Protein AF-A0A258M387-F1 (afdb_monomer_lite)

Foldseek 3Di:
DDDDDDDDPPPDPPPPPVPDQDDVPHGNPDDDDFDADPVGTPVVVDDPVVVVVVVVVVVVVD

Radius of gyration: 23.78 Å; chains: 1; bounding box: 34×45×68 Å

Structure (mmCIF, N/CA/C/O backbone):
data_AF-A0A258M387-F1
#
_entry.id   AF-A0A258M387-F1
#
loop_
_atom_site.group_PDB
_atom_site.id
_atom_site.type_symbol
_ato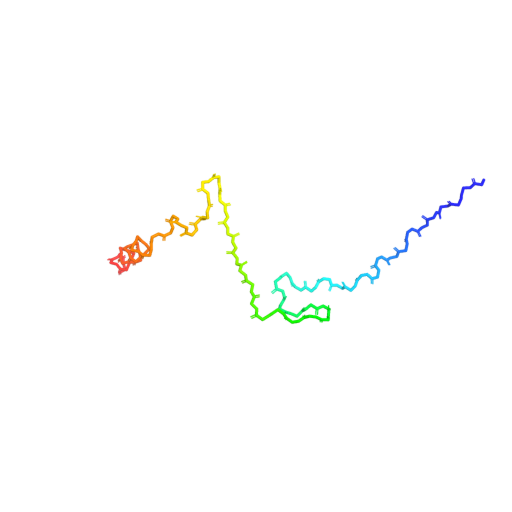m_site.label_atom_id
_atom_site.label_alt_id
_atom_site.label_comp_id
_atom_site.label_asym_id
_atom_site.label_entity_id
_atom_site.label_seq_id
_atom_site.pdbx_PDB_ins_code
_atom_site.Cartn_x
_atom_site.Cartn_y
_atom_site.Cartn_z
_atom_site.occupancy
_atom_site.B_iso_or_equiv
_atom_site.auth_seq_id
_atom_site.auth_comp_id
_atom_site.auth_asym_id
_atom_site.auth_atom_id
_atom_site.pdbx_PDB_model_num
ATOM 1 N N . MET A 1 1 ? -8.400 25.178 -52.799 1.00 38.06 1 MET A N 1
ATOM 2 C CA . MET A 1 1 ? -7.185 24.776 -52.064 1.00 38.06 1 MET A CA 1
ATOM 3 C C . MET A 1 1 ? -7.592 24.496 -50.630 1.00 38.06 1 MET A C 1
ATOM 5 O O . MET A 1 1 ? -7.896 25.430 -49.909 1.00 38.06 1 MET A O 1
ATOM 9 N N . ALA A 1 2 ? -7.699 23.227 -50.257 1.00 39.91 2 ALA A N 1
ATOM 10 C CA . ALA A 1 2 ? -7.837 22.800 -48.871 1.00 39.91 2 ALA A CA 1
ATOM 11 C C . ALA A 1 2 ? -7.128 21.447 -48.792 1.00 39.91 2 ALA A C 1
ATOM 13 O O . ALA A 1 2 ? -7.643 20.448 -49.289 1.00 39.91 2 ALA A O 1
ATOM 14 N N . VAL A 1 3 ? -5.890 21.450 -48.300 1.00 43.88 3 VAL A N 1
ATOM 15 C CA . VAL A 1 3 ? -5.170 20.220 -47.970 1.00 43.88 3 VAL A CA 1
ATOM 16 C C . VAL A 1 3 ? -5.695 19.777 -46.611 1.00 43.88 3 VAL A C 1
ATOM 18 O O . VAL A 1 3 ? -5.540 20.476 -45.614 1.00 43.88 3 VAL A O 1
ATOM 21 N N . SER A 1 4 ? -6.397 18.647 -46.600 1.00 49.66 4 SER A N 1
ATOM 22 C CA . SER A 1 4 ? -6.723 17.925 -45.378 1.00 49.66 4 SER A CA 1
ATOM 23 C C . SER A 1 4 ? -5.457 17.230 -44.888 1.00 49.66 4 SER A C 1
ATOM 25 O O . SER A 1 4 ? -5.018 16.246 -45.480 1.00 49.66 4 SER A O 1
ATOM 27 N N . GLU A 1 5 ? -4.874 17.749 -43.814 1.00 56.31 5 GLU A N 1
ATOM 28 C CA . GLU A 1 5 ? -3.797 17.088 -43.082 1.00 56.31 5 GLU A CA 1
ATOM 29 C C . GLU A 1 5 ? -4.395 15.893 -42.322 1.00 56.31 5 GLU A C 1
ATOM 31 O O . GLU A 1 5 ? -5.109 16.047 -41.329 1.00 56.31 5 GLU A O 1
ATOM 36 N N . LYS A 1 6 ? -4.176 14.678 -42.831 1.00 55.12 6 LYS A N 1
ATOM 37 C CA . LYS A 1 6 ? -4.564 13.442 -42.148 1.00 55.12 6 LYS A CA 1
ATOM 38 C C . LYS A 1 6 ? -3.539 13.164 -41.049 1.00 55.12 6 LYS A C 1
ATOM 40 O O . LYS A 1 6 ? -2.392 12.854 -41.359 1.00 55.12 6 LYS A O 1
ATOM 45 N N . ALA A 1 7 ? -3.961 13.262 -39.789 1.00 56.72 7 ALA A N 1
ATOM 46 C CA . ALA A 1 7 ? -3.136 12.918 -38.634 1.00 56.72 7 ALA A CA 1
ATOM 47 C C . ALA A 1 7 ? -2.586 11.486 -38.772 1.00 56.72 7 ALA A C 1
ATOM 49 O O . ALA A 1 7 ? -3.332 10.543 -39.062 1.00 56.72 7 ALA A O 1
ATOM 50 N N . ALA A 1 8 ? -1.268 11.348 -38.624 1.00 58.97 8 ALA A N 1
ATOM 51 C CA . ALA A 1 8 ? -0.568 10.072 -38.656 1.00 58.97 8 ALA A CA 1
ATOM 52 C C . ALA A 1 8 ? -1.043 9.163 -37.506 1.00 58.97 8 ALA A C 1
ATOM 54 O O . ALA A 1 8 ? -1.436 9.674 -36.458 1.00 58.97 8 ALA A O 1
ATOM 55 N N . PRO A 1 9 ? -1.021 7.827 -37.668 1.00 59.38 9 PRO A N 1
ATOM 56 C CA . PRO A 1 9 ? -1.348 6.926 -36.573 1.00 59.38 9 PRO A CA 1
ATOM 57 C C . PRO A 1 9 ? -0.320 7.098 -35.452 1.00 59.38 9 PRO A C 1
ATOM 59 O O . PRO A 1 9 ? 0.884 6.965 -35.688 1.00 59.38 9 PRO A O 1
ATOM 62 N N . ASP A 1 10 ? -0.802 7.385 -34.244 1.00 61.09 10 ASP A N 1
ATOM 63 C CA . ASP A 1 10 ? 0.006 7.459 -33.031 1.00 61.09 10 ASP A CA 1
ATOM 64 C C . ASP A 1 10 ? 0.779 6.146 -32.867 1.00 61.09 10 ASP A C 1
ATOM 66 O O . ASP A 1 10 ? 0.259 5.133 -32.403 1.00 61.09 10 ASP A O 1
ATOM 70 N N . THR A 1 11 ? 2.047 6.148 -33.282 1.00 60.78 11 THR A N 1
ATOM 71 C CA . THR A 1 11 ? 2.950 4.988 -33.200 1.00 60.78 11 THR A CA 1
ATOM 72 C C . THR A 1 11 ? 3.545 4.902 -31.793 1.00 60.78 11 THR A C 1
ATOM 74 O O . THR A 1 11 ? 4.728 4.627 -31.603 1.00 60.78 11 THR A O 1
ATOM 77 N N . SER A 1 12 ? 2.734 5.221 -30.785 1.00 61.62 12 SER A N 1
ATOM 78 C CA . SER A 1 12 ? 3.137 5.080 -29.398 1.00 61.62 12 SER A CA 1
ATOM 79 C C . SER A 1 12 ? 3.067 3.588 -29.073 1.00 61.62 12 SER A C 1
ATOM 81 O O . SER A 1 12 ? 2.032 2.967 -29.340 1.00 61.62 12 SER A O 1
ATOM 83 N N . PRO A 1 13 ? 4.150 2.970 -28.569 1.00 64.38 13 PRO A N 1
ATOM 84 C CA . PRO A 1 13 ? 4.114 1.567 -28.185 1.00 64.38 13 PRO A CA 1
ATOM 85 C C . PRO A 1 13 ? 2.940 1.349 -27.226 1.00 64.38 13 PRO A C 1
ATOM 87 O O . PRO A 1 13 ? 2.655 2.243 -26.422 1.00 64.38 13 PRO A O 1
ATOM 90 N N . PRO A 1 14 ? 2.242 0.201 -27.305 1.00 69.38 14 PRO A N 1
ATOM 91 C CA . PRO A 1 14 ? 1.120 -0.060 -26.422 1.00 69.38 14 PRO A CA 1
ATOM 92 C C . PRO A 1 14 ? 1.592 0.150 -24.986 1.00 69.38 14 PRO A C 1
ATOM 94 O O . PRO A 1 14 ? 2.518 -0.522 -24.524 1.00 69.38 14 PRO A O 1
ATOM 97 N N . LEU A 1 15 ? 0.984 1.127 -24.306 1.00 67.44 15 LEU A N 1
ATOM 98 C CA . LEU A 1 15 ? 1.078 1.251 -22.860 1.00 67.44 15 LEU A CA 1
ATOM 99 C C . LEU A 1 15 ? 0.672 -0.129 -22.350 1.00 67.44 15 LEU A C 1
ATOM 101 O O . LEU A 1 15 ? -0.440 -0.578 -22.629 1.00 67.44 15 LEU A O 1
ATOM 105 N N . GLY A 1 16 ? 1.621 -0.863 -21.768 1.00 72.75 16 GLY A N 1
ATOM 106 C CA . GLY A 1 16 ? 1.399 -2.242 -21.346 1.00 72.75 16 GLY A CA 1
ATOM 107 C C . GLY A 1 16 ? 0.227 -2.355 -20.366 1.00 72.75 16 GLY A C 1
ATOM 108 O O . GLY A 1 16 ? -0.439 -1.375 -20.037 1.00 72.75 16 GLY A O 1
ATOM 109 N N . ALA A 1 17 ? -0.021 -3.561 -19.853 1.00 79.75 17 ALA A N 1
ATOM 110 C CA . ALA A 1 17 ? -1.064 -3.758 -18.847 1.00 79.75 17 ALA A CA 1
ATOM 111 C C . ALA A 1 17 ? -0.951 -2.720 -17.709 1.00 79.75 17 ALA A C 1
ATOM 113 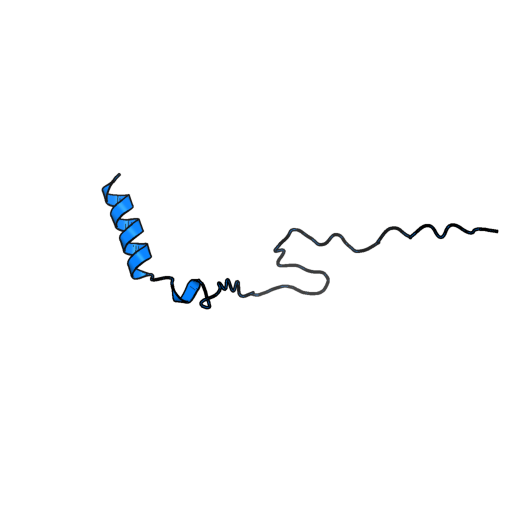O O . ALA A 1 17 ? 0.151 -2.426 -17.233 1.00 79.75 17 ALA A O 1
ATOM 114 N N . HIS A 1 18 ? -2.087 -2.159 -17.282 1.00 80.62 18 HIS A N 1
ATOM 115 C CA . HIS A 1 18 ? -2.121 -1.225 -16.158 1.00 80.62 18 HIS A CA 1
ATOM 116 C C . HIS A 1 18 ? -1.447 -1.859 -14.935 1.00 80.62 18 HIS A C 1
ATOM 118 O O . HIS A 1 18 ? -1.819 -2.952 -14.516 1.00 80.62 18 HIS A O 1
ATOM 124 N N . GLY A 1 19 ? -0.443 -1.176 -14.379 1.00 77.75 19 GLY A N 1
ATOM 125 C CA . GLY A 1 19 ? 0.347 -1.696 -13.258 1.00 77.75 19 GLY A CA 1
ATOM 126 C C . GLY A 1 19 ? 1.505 -2.625 -13.648 1.00 77.75 19 GLY A C 1
ATOM 127 O O . GLY A 1 19 ? 2.029 -3.319 -12.782 1.00 77.75 19 GLY A O 1
ATOM 128 N N . SER A 1 20 ? 1.925 -2.663 -14.918 1.00 86.50 20 SER A N 1
ATOM 129 C CA . SER A 1 20 ? 3.117 -3.417 -15.331 1.00 86.50 20 SER A CA 1
ATOM 130 C C . SER A 1 20 ? 4.381 -2.924 -14.617 1.00 86.50 20 SER A C 1
ATOM 132 O O . SER A 1 20 ? 4.696 -1.735 -14.650 1.00 86.50 20 SER A O 1
ATOM 134 N N . ALA A 1 21 ? 5.152 -3.853 -14.045 1.00 87.69 21 ALA A N 1
ATOM 135 C CA . ALA A 1 21 ? 6.468 -3.560 -13.474 1.00 87.69 21 ALA A CA 1
ATOM 136 C C . ALA A 1 21 ? 7.529 -3.256 -14.549 1.00 87.69 21 ALA A C 1
ATOM 138 O O . ALA A 1 21 ? 8.543 -2.628 -14.262 1.00 87.69 21 ALA A O 1
ATOM 139 N N . LYS A 1 22 ? 7.303 -3.691 -15.795 1.00 88.25 22 LYS A N 1
ATOM 140 C CA . LYS A 1 22 ? 8.199 -3.434 -16.928 1.00 88.25 22 LYS A CA 1
ATOM 141 C C . LYS A 1 22 ? 7.592 -2.368 -17.826 1.00 88.25 22 LYS A C 1
ATOM 143 O O . LYS A 1 22 ? 6.528 -2.583 -18.414 1.00 88.25 22 LYS A O 1
ATOM 148 N N . LEU A 1 23 ? 8.283 -1.240 -17.920 1.00 86.62 23 LEU A N 1
ATOM 149 C CA . LEU A 1 23 ? 7.972 -0.120 -18.800 1.00 86.62 23 LEU A CA 1
ATOM 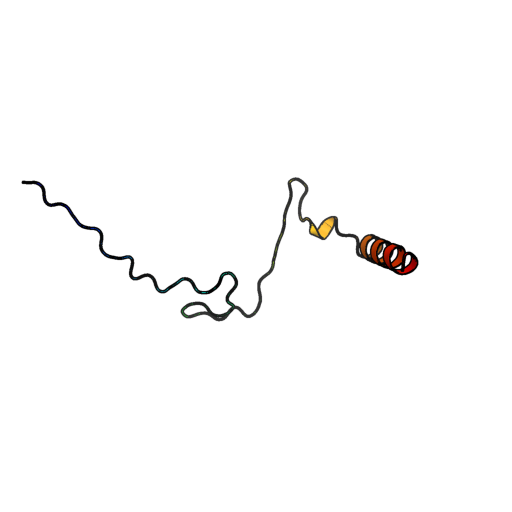150 C C . LEU A 1 23 ? 9.092 0.019 -19.845 1.00 86.62 23 LEU A C 1
ATOM 152 O O . LEU A 1 23 ? 10.185 -0.519 -19.648 1.00 86.62 23 LEU A O 1
ATOM 156 N N . PRO A 1 24 ? 8.863 0.726 -20.964 1.00 86.75 24 PRO A N 1
ATOM 157 C CA . PRO A 1 24 ? 9.925 0.992 -21.928 1.00 86.75 24 PRO A CA 1
ATOM 158 C C . PRO A 1 24 ? 11.138 1.655 -21.253 1.00 86.75 24 PRO A C 1
ATOM 160 O O . PRO A 1 24 ? 11.061 2.789 -20.790 1.00 86.75 24 PRO A O 1
ATOM 163 N N . GLY A 1 25 ? 12.251 0.923 -21.172 1.00 84.44 25 GLY A N 1
ATOM 164 C CA . GLY A 1 25 ? 13.525 1.401 -20.624 1.00 84.44 25 GLY A CA 1
ATOM 165 C C . GLY A 1 25 ? 13.663 1.388 -19.096 1.00 84.44 25 GLY A C 1
ATOM 166 O O . GLY A 1 25 ? 14.732 1.749 -18.610 1.00 84.44 25 GLY A O 1
ATOM 167 N N . ILE A 1 26 ? 12.634 0.992 -18.334 1.00 90.38 26 ILE A N 1
ATOM 168 C CA . ILE A 1 26 ? 12.657 1.048 -16.861 1.00 90.38 26 ILE A CA 1
ATOM 169 C C . ILE A 1 26 ? 11.957 -0.177 -16.254 1.00 90.38 26 ILE A C 1
ATOM 171 O O . ILE A 1 26 ? 10.885 -0.587 -16.702 1.00 90.38 26 ILE A O 1
ATOM 175 N N . GLU A 1 27 ? 12.546 -0.727 -15.190 1.00 92.00 27 GLU A N 1
ATOM 176 C CA . GLU A 1 27 ? 11.937 -1.747 -14.332 1.00 92.00 27 GLU A CA 1
ATOM 177 C C . GLU A 1 27 ? 11.583 -1.144 -12.966 1.00 92.00 27 GLU A C 1
ATOM 179 O O . GLU A 1 27 ? 12.434 -0.605 -12.257 1.00 92.00 27 GLU A O 1
ATOM 184 N N . VAL A 1 28 ? 10.302 -1.212 -12.608 1.00 89.81 28 VAL A N 1
ATOM 185 C CA . VAL A 1 28 ? 9.773 -0.743 -11.328 1.00 89.81 28 VAL A CA 1
ATOM 186 C C . VAL A 1 28 ? 10.075 -1.798 -10.268 1.00 89.81 28 VAL A C 1
ATOM 188 O O . VAL A 1 28 ? 9.468 -2.866 -10.251 1.00 89.81 28 VAL A O 1
ATOM 191 N N . THR A 1 29 ? 11.002 -1.496 -9.363 1.00 92.38 29 THR A N 1
ATOM 192 C CA . THR A 1 29 ? 11.361 -2.389 -8.249 1.00 92.38 29 THR A CA 1
ATOM 193 C C . THR A 1 29 ? 10.379 -2.292 -7.083 1.00 92.38 29 THR A C 1
ATOM 195 O O . THR A 1 29 ? 10.153 -3.271 -6.376 1.00 92.38 29 THR A O 1
ATOM 198 N N . SER A 1 30 ? 9.792 -1.112 -6.875 1.00 85.31 30 SER A N 1
ATOM 199 C CA . SER A 1 30 ? 8.771 -0.843 -5.865 1.00 85.31 30 SER A CA 1
ATOM 200 C C . SER A 1 30 ? 8.055 0.472 -6.179 1.00 85.31 30 SER A C 1
ATOM 202 O O . SER A 1 30 ? 8.636 1.372 -6.788 1.00 85.31 30 SER A O 1
ATOM 204 N N . TYR A 1 31 ? 6.801 0.594 -5.752 1.00 81.25 31 TYR A N 1
ATOM 205 C CA . TYR A 1 31 ? 6.041 1.839 -5.791 1.00 81.25 31 TYR A CA 1
ATOM 206 C C . TYR A 1 31 ? 5.109 1.906 -4.580 1.00 81.25 31 TYR A C 1
ATOM 208 O O . TYR A 1 31 ? 4.601 0.883 -4.120 1.00 81.25 31 TYR A O 1
ATOM 216 N N . ASN A 1 32 ? 4.893 3.111 -4.051 1.00 80.50 32 ASN A N 1
ATOM 217 C CA . ASN A 1 32 ? 3.975 3.309 -2.937 1.00 80.50 32 ASN A CA 1
ATOM 218 C C . ASN A 1 32 ? 2.563 3.591 -3.467 1.00 80.50 32 ASN A C 1
ATOM 220 O O . ASN A 1 32 ? 2.386 4.441 -4.341 1.00 80.50 32 ASN A O 1
ATOM 224 N N . LEU A 1 33 ? 1.558 2.900 -2.929 1.00 75.44 33 LEU A N 1
ATOM 225 C CA . LEU A 1 33 ? 0.150 3.199 -3.192 1.00 75.44 33 LEU A CA 1
ATOM 226 C C . LEU A 1 33 ? -0.388 4.070 -2.063 1.00 75.44 33 LEU A C 1
ATOM 228 O O . LEU A 1 33 ? -0.782 3.584 -1.005 1.00 75.44 33 LEU A O 1
ATOM 232 N N . GLU A 1 34 ? -0.397 5.376 -2.301 1.00 82.06 34 GLU A N 1
ATOM 233 C CA . GLU A 1 34 ? -0.920 6.361 -1.362 1.00 82.06 34 GLU A CA 1
ATOM 234 C C . GLU A 1 34 ? -2.370 6.698 -1.705 1.00 82.06 34 GLU A C 1
ATOM 236 O O . GLU A 1 34 ? -2.651 7.299 -2.740 1.00 82.06 34 GLU A O 1
ATOM 241 N N . VAL A 1 35 ? -3.300 6.336 -0.821 1.00 81.00 35 VAL A N 1
ATOM 242 C CA . VAL A 1 35 ? -4.712 6.720 -0.942 1.00 81.00 35 VAL A CA 1
ATOM 243 C C . VAL A 1 35 ? -5.011 7.782 0.109 1.00 81.00 35 VAL A C 1
ATOM 245 O O . VAL A 1 35 ? -4.851 7.531 1.306 1.00 81.00 35 VAL A O 1
ATOM 248 N N . LYS A 1 36 ? -5.430 8.970 -0.339 1.00 86.62 36 LYS A N 1
ATOM 249 C CA . LYS A 1 36 ? -5.778 10.111 0.519 1.00 86.62 36 LYS A CA 1
ATOM 250 C C . LYS A 1 36 ? -7.249 10.486 0.354 1.00 86.62 36 LYS A C 1
ATOM 252 O O . LYS A 1 36 ? -7.761 10.483 -0.765 1.00 86.62 36 LYS A O 1
ATOM 257 N N . ASP A 1 37 ? -7.909 10.817 1.457 1.00 84.00 37 ASP A N 1
ATOM 258 C CA . ASP A 1 37 ? -9.221 11.465 1.480 1.00 84.00 37 ASP A CA 1
ATOM 259 C C . ASP A 1 37 ? -9.088 12.937 1.931 1.00 84.00 37 ASP A C 1
ATOM 261 O O . ASP A 1 37 ? -7.980 13.473 2.017 1.00 84.00 37 ASP A O 1
ATOM 265 N N . LYS A 1 38 ? -10.216 13.620 2.180 1.00 88.06 38 LYS A N 1
ATOM 266 C CA . LYS A 1 38 ? -10.219 15.028 2.629 1.00 88.06 38 LYS A CA 1
ATOM 267 C C . LYS A 1 38 ? -9.517 15.239 3.977 1.00 88.06 38 LYS A C 1
ATOM 269 O O . LYS A 1 38 ? -9.132 16.365 4.276 1.00 88.06 38 LYS A O 1
ATOM 274 N N . ASP A 1 39 ? -9.339 14.176 4.754 1.00 82.81 39 ASP A N 1
ATOM 275 C CA . ASP A 1 39 ? -8.801 14.206 6.108 1.00 82.81 39 ASP A CA 1
ATOM 276 C C . ASP A 1 39 ? -7.387 13.597 6.199 1.00 82.81 39 ASP A C 1
ATOM 278 O O . ASP A 1 39 ? -6.876 13.421 7.303 1.00 82.81 39 ASP A O 1
ATOM 282 N N . GLY A 1 40 ? -6.742 13.263 5.072 1.00 84.75 40 GLY A N 1
ATOM 283 C CA . GLY A 1 40 ? -5.360 12.766 5.039 1.00 84.75 40 GLY A CA 1
ATOM 284 C C . GLY A 1 40 ? -5.217 11.374 4.426 1.00 84.75 40 GLY A C 1
ATOM 285 O O . GLY A 1 40 ? -5.979 10.995 3.538 1.00 84.75 40 GLY A O 1
ATOM 286 N N . PHE A 1 41 ? -4.201 10.610 4.842 1.00 83.69 41 PHE A N 1
ATOM 287 C CA . PHE A 1 41 ? -4.017 9.247 4.343 1.00 83.69 41 PHE A CA 1
ATOM 288 C C . PHE A 1 41 ? -5.089 8.322 4.915 1.00 83.69 41 PHE A C 1
ATOM 290 O O . PHE A 1 41 ? -5.282 8.231 6.126 1.00 83.69 41 PHE A O 1
ATOM 297 N N . VAL A 1 42 ? -5.730 7.543 4.045 1.00 79.19 42 VAL A N 1
ATOM 298 C CA . VAL A 1 42 ? -6.715 6.532 4.459 1.00 79.19 42 VAL A CA 1
ATOM 299 C C . VAL A 1 42 ? -6.078 5.503 5.406 1.00 79.19 42 VAL A C 1
ATOM 301 O O . VAL A 1 42 ? -6.732 5.012 6.324 1.00 79.19 42 VAL A O 1
ATOM 304 N N . GLY A 1 43 ? -4.783 5.221 5.223 1.00 74.12 43 GLY A N 1
ATOM 305 C CA . GLY A 1 43 ? -4.000 4.335 6.087 1.00 74.12 43 GLY A CA 1
ATOM 306 C C . GLY A 1 43 ? 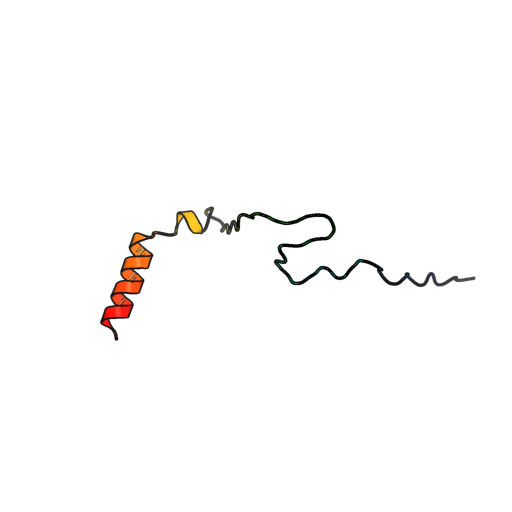-3.846 4.827 7.529 1.00 74.12 43 GLY A C 1
ATOM 307 O O . GLY A 1 43 ? -3.801 3.999 8.433 1.00 74.12 43 GLY A O 1
ATOM 308 N N . ASP A 1 44 ? -3.865 6.138 7.779 1.00 80.56 44 ASP A N 1
ATOM 309 C CA . ASP A 1 44 ? -3.743 6.683 9.142 1.00 80.56 44 ASP A CA 1
ATOM 310 C C . ASP A 1 44 ? -4.987 6.367 9.983 1.00 80.56 44 ASP A C 1
ATOM 312 O O . ASP A 1 44 ? -4.912 6.164 11.196 1.00 80.56 44 ASP A O 1
ATOM 316 N N . LYS A 1 45 ? -6.145 6.250 9.323 1.00 70.12 45 LYS A N 1
ATOM 317 C CA . LYS A 1 45 ? -7.402 5.806 9.939 1.00 70.12 45 LYS A CA 1
ATOM 318 C C . LYS A 1 45 ? -7.481 4.278 10.073 1.00 70.12 45 LYS A C 1
ATOM 320 O O . LYS A 1 45 ? -8.376 3.762 10.750 1.00 70.12 45 LYS A O 1
ATOM 325 N N . ALA A 1 46 ? -6.569 3.527 9.450 1.00 73.69 46 ALA A N 1
ATOM 326 C CA . ALA A 1 46 ? -6.581 2.071 9.474 1.00 73.69 46 ALA A CA 1
ATOM 327 C C . ALA A 1 46 ? -6.008 1.537 10.797 1.00 73.69 46 ALA A C 1
ATOM 329 O O . ALA A 1 46 ? -4.803 1.410 11.000 1.00 73.69 46 ALA A O 1
ATOM 330 N N . SER A 1 47 ? -6.892 1.148 11.717 1.00 80.12 47 SER A N 1
ATOM 331 C CA . SER A 1 47 ? -6.481 0.4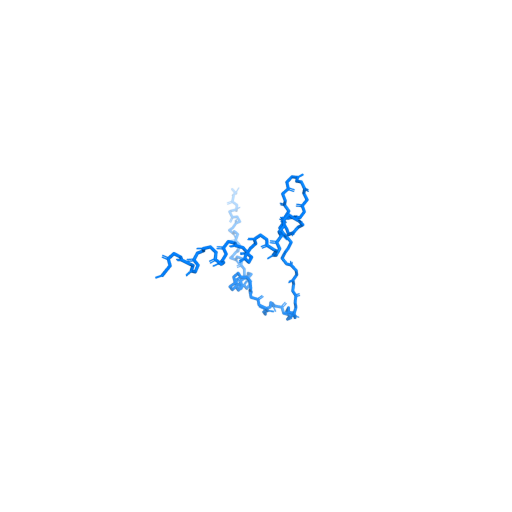65 12.945 1.00 80.12 47 SER A CA 1
ATOM 332 C C . SER A 1 47 ? -6.330 -1.039 12.711 1.00 80.12 47 SER A C 1
ATOM 334 O O . SER A 1 47 ? -7.318 -1.771 12.600 1.00 80.12 47 SER A O 1
ATOM 336 N N . GLY A 1 48 ? -5.093 -1.545 12.740 1.00 81.44 48 GLY A N 1
ATOM 337 C CA . GLY A 1 48 ? -4.828 -2.990 12.685 1.00 81.44 48 GLY A CA 1
ATOM 338 C C . GLY A 1 48 ? -5.522 -3.779 13.810 1.00 81.44 48 GLY A C 1
ATOM 339 O O . GLY A 1 48 ? -5.874 -4.946 13.634 1.00 81.44 48 GLY A O 1
ATOM 340 N N . LYS A 1 49 ? -5.787 -3.139 14.958 1.00 83.94 49 LYS A N 1
ATOM 341 C CA . LYS A 1 49 ? -6.594 -3.711 16.048 1.00 83.94 49 LYS A CA 1
ATOM 342 C C . LYS A 1 49 ? -8.061 -3.870 15.637 1.00 83.94 49 LYS A C 1
ATOM 344 O O . LYS A 1 49 ? -8.623 -4.939 15.867 1.00 83.94 49 LYS A O 1
ATOM 349 N N . ALA A 1 50 ? -8.659 -2.847 15.023 1.00 81.56 50 ALA A N 1
ATOM 350 C CA . ALA A 1 50 ? -10.040 -2.898 14.541 1.00 81.56 50 ALA A CA 1
ATOM 351 C C . ALA A 1 50 ? -10.213 -3.959 13.444 1.00 81.56 50 ALA A C 1
ATOM 353 O O . ALA A 1 50 ? -11.138 -4.764 13.517 1.00 81.56 50 ALA A O 1
ATOM 354 N N . PHE A 1 51 ? -9.265 -4.043 12.504 1.00 83.94 51 PHE A N 1
ATOM 355 C CA . PHE A 1 51 ? -9.265 -5.077 11.467 1.00 83.94 51 PHE A CA 1
ATOM 356 C C . PHE A 1 51 ? -9.243 -6.494 12.061 1.00 83.94 51 PHE A C 1
ATOM 358 O O . PHE A 1 51 ? -10.094 -7.322 11.744 1.00 83.94 51 PHE A O 1
ATOM 365 N N . ARG A 1 52 ? -8.318 -6.776 12.990 1.00 90.56 52 ARG A N 1
ATOM 366 C CA . ARG A 1 52 ? -8.237 -8.092 13.652 1.00 90.56 52 ARG A CA 1
ATOM 367 C C . ARG A 1 52 ? -9.479 -8.405 14.486 1.00 90.56 52 ARG A C 1
ATOM 369 O O . ARG A 1 52 ? -9.870 -9.566 14.570 1.00 90.56 52 ARG A O 1
ATOM 376 N N . ALA A 1 53 ? -10.095 -7.395 15.102 1.00 88.88 53 ALA A N 1
ATOM 377 C CA . ALA A 1 53 ? -11.350 -7.565 15.826 1.00 88.88 53 ALA A CA 1
ATOM 378 C C . ALA A 1 53 ? -12.496 -7.951 14.879 1.00 88.88 53 ALA A C 1
ATOM 380 O O . ALA A 1 53 ? -13.201 -8.913 15.170 1.00 88.88 53 ALA A O 1
ATOM 381 N N . PHE A 1 54 ? -12.615 -7.275 13.732 1.00 86.88 54 PHE A N 1
ATOM 382 C CA . PHE A 1 54 ? -13.601 -7.592 12.698 1.00 86.88 54 PHE A CA 1
ATOM 383 C C . PHE A 1 54 ? -13.421 -9.015 12.149 1.00 86.88 54 PHE A C 1
ATOM 385 O O . PHE A 1 54 ? -14.368 -9.795 12.117 1.00 86.88 54 PHE A O 1
ATOM 392 N N . VAL A 1 55 ? -12.187 -9.398 11.802 1.00 89.88 55 VAL A N 1
ATOM 393 C CA . VAL A 1 55 ? -11.873 -10.753 11.310 1.00 89.88 55 VAL A CA 1
ATOM 394 C C . VAL A 1 55 ? -12.182 -11.827 12.361 1.00 89.88 55 VAL A C 1
ATOM 396 O O . VAL A 1 55 ? -12.656 -12.910 12.018 1.00 89.88 55 VAL A O 1
ATOM 399 N N . ARG A 1 56 ? -11.916 -11.556 13.645 1.00 93.06 56 ARG A N 1
ATOM 400 C CA . ARG A 1 56 ? -12.247 -12.485 14.736 1.00 93.06 56 ARG A CA 1
ATOM 401 C C . ARG A 1 56 ? -13.756 -12.643 14.899 1.00 93.06 56 ARG A C 1
ATOM 403 O O . ARG A 1 56 ? -14.209 -1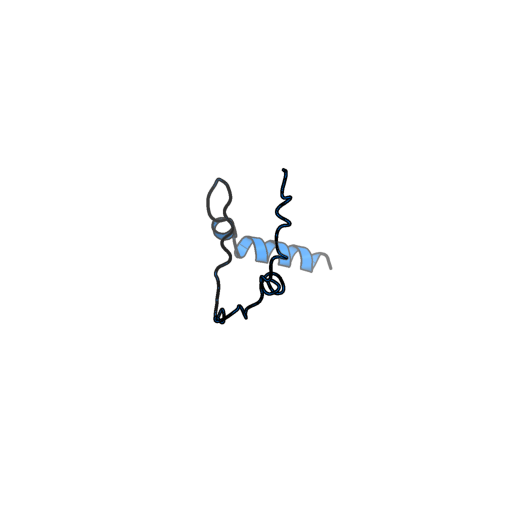3.773 15.020 1.00 93.06 56 ARG A O 1
ATOM 410 N N . ASP A 1 57 ? -14.504 -11.543 14.882 1.00 93.31 57 ASP A N 1
ATOM 411 C CA . ASP A 1 57 ? -15.969 -11.561 14.972 1.00 93.31 57 ASP A CA 1
ATOM 412 C C . ASP A 1 57 ? -16.596 -12.379 13.832 1.00 93.31 57 ASP A C 1
ATOM 414 O O . ASP A 1 57 ? -17.479 -13.203 14.054 1.00 93.31 57 ASP A O 1
ATOM 418 N N . TRP A 1 58 ? -16.059 -12.237 12.618 1.00 92.06 58 TRP A N 1
ATOM 419 C CA . TRP A 1 58 ? -16.457 -13.046 11.466 1.00 92.06 58 TRP A CA 1
ATOM 420 C C . TRP A 1 58 ? -16.170 -14.541 11.636 1.00 92.06 58 TRP A C 1
ATOM 422 O O . TRP A 1 58 ? -16.987 -15.366 11.246 1.00 92.06 58 TRP A O 1
ATOM 432 N N . ARG A 1 59 ? -15.034 -14.908 12.240 1.00 89.00 59 ARG A N 1
ATOM 433 C CA . ARG A 1 59 ? -14.662 -16.317 12.443 1.00 89.00 59 ARG A CA 1
ATOM 434 C C . ARG A 1 59 ? -15.545 -17.035 13.470 1.00 89.00 59 ARG A C 1
ATOM 436 O O . ARG A 1 59 ? -15.684 -18.241 13.370 1.00 89.00 59 ARG A O 1
ATOM 443 N N . VAL A 1 60 ? -16.127 -16.318 14.433 1.00 87.00 60 VAL A N 1
ATOM 444 C CA . VAL A 1 60 ? -17.055 -16.893 15.433 1.00 87.00 60 VAL A CA 1
ATOM 445 C C . VAL A 1 60 ? -18.444 -17.167 14.838 1.00 87.00 60 VAL A C 1
ATOM 447 O O . VAL A 1 60 ? -19.217 -17.930 15.404 1.00 87.00 60 VAL A O 1
ATOM 450 N N . LYS A 1 61 ? -18.768 -16.546 13.698 1.00 83.25 61 LYS A N 1
ATOM 451 C CA . LYS A 1 61 ? -20.046 -16.719 12.990 1.00 83.25 61 LYS A CA 1
ATOM 452 C C . LYS A 1 61 ? -20.043 -17.890 11.992 1.00 83.25 61 LYS A C 1
ATOM 454 O O . LYS A 1 61 ? -21.065 -18.107 11.347 1.00 83.25 61 LYS A O 1
ATOM 459 N N . LEU A 1 62 ? -18.917 -18.595 11.853 1.00 61.16 62 LEU A N 1
ATOM 460 C CA . LEU A 1 62 ? -18.759 -19.848 11.100 1.00 61.16 62 LEU A CA 1
ATOM 461 C C . LEU A 1 62 ? -18.889 -21.041 12.047 1.00 61.16 62 LEU A C 1
ATOM 463 O O . LEU A 1 62 ? -19.465 -22.057 11.607 1.00 61.16 62 LEU A O 1
#

Sequence (62 aa):
MAVSEKAAPDTSPPLGAHGSAKLPGIEVTSYNLEVKDKDGFVGDKASGKAFRAFVRDWRVKL

pLDDT: mean 77.06, std 13.81, range [38.06, 93.31]

Secondary structure (DSSP, 8-state):
------PPP--PPP--STT-SEETTEE--------EETTEEGGGG--HHHHHHHHHHHHHT-